Protein AF-A0A316LM60-F1 (afdb_monomer)

Foldseek 3Di:
DPDPLLLLLLQLLVQLLVCQVVLCVVVVHHLVGDPVSLVVSSLVSLCRSCVVVVHHSVVSQCSNCPVLPDHSVVSSVQSVCLSPDDPVCNCVTPNVVSSVVNDDPPDDNVNSNVSSSVD

Secondary structure (DSSP, 8-state):
---HHHHHHHHHHHHHHHHHHHHHHHHSS-TTT-HHHHHHHHHHHHHHHHHTTTS-HHHHHHHHHHHSSS-HHHHHHHHHHHHHS-GGGGGGSHHHHHHHHH--TT--HHHHHHHHHT-

Radius of gyration: 13.55 Å; Cα contacts (8 Å, |Δi|>4): 126; chains: 1; bounding box: 31×24×36 Å

Solvent-accessible surface area (backbone atoms only — not comparable to full-atom values): 6638 Å² total; per-residue (Å²): 118,80,54,65,68,57,55,47,52,53,39,24,45,43,36,36,70,71,40,43,64,58,45,27,62,74,70,72,38,56,50,90,80,27,73,64,44,37,48,52,36,53,50,53,11,20,37,58,40,14,64,83,69,79,52,55,23,69,58,46,45,51,46,53,46,63,72,72,79,41,54,59,69,59,48,52,52,27,39,48,53,35,73,70,35,55,79,95,47,31,78,76,26,68,39,47,48,51,49,63,77,68,56,53,97,86,48,55,74,63,52,52,47,59,59,57,74,73,97

Structure (mmCIF, N/CA/C/O backbone):
data_AF-A0A316LM60-F1
#
_entry.id   AF-A0A316LM60-F1
#
loop_
_atom_site.group_PDB
_atom_site.id
_atom_site.type_symbol
_atom_site.label_atom_id
_atom_site.label_alt_id
_atom_site.label_comp_id
_atom_site.label_asym_id
_atom_site.label_entity_id
_atom_site.label_seq_id
_atom_site.pdbx_PDB_ins_code
_atom_site.Cartn_x
_atom_site.Cartn_y
_atom_site.Cartn_z
_atom_site.occupancy
_atom_site.B_iso_or_equiv
_atom_site.auth_seq_id
_atom_site.auth_comp_id
_atom_site.auth_asym_id
_atom_site.auth_atom_id
_atom_site.pdbx_PDB_model_num
ATOM 1 N N . MET A 1 1 ? -10.501 7.795 11.116 1.00 63.06 1 MET A N 1
ATOM 2 C CA . MET A 1 1 ? -9.727 6.601 11.503 1.00 63.06 1 MET A CA 1
ATOM 3 C C . MET A 1 1 ? -8.521 6.953 12.361 1.00 63.06 1 MET A C 1
ATOM 5 O O . MET A 1 1 ? -7.656 7.724 11.945 1.00 63.06 1 MET A O 1
ATOM 9 N N . ASN A 1 2 ? -8.476 6.411 13.579 1.00 64.62 2 ASN A N 1
ATOM 10 C CA . ASN A 1 2 ? -7.455 6.731 14.584 1.00 64.62 2 ASN A CA 1
ATOM 11 C C . ASN A 1 2 ? -6.278 5.741 14.594 1.00 64.62 2 ASN A C 1
ATOM 13 O O . ASN A 1 2 ? -5.247 6.024 15.215 1.00 64.62 2 ASN A O 1
ATOM 17 N N . ASP A 1 3 ? -6.394 4.594 13.918 1.00 81.88 3 ASP A N 1
ATOM 18 C CA . 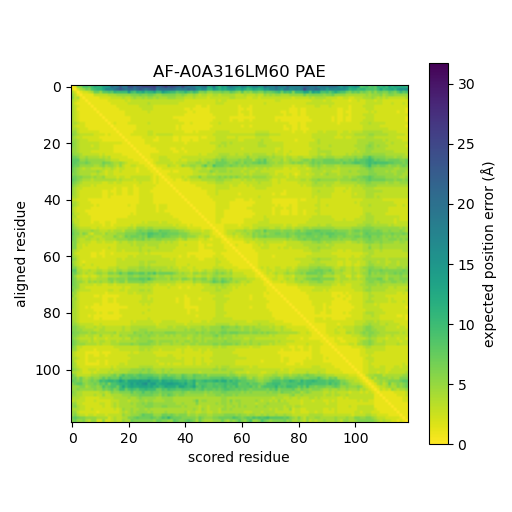ASP A 1 3 ? -5.298 3.632 13.835 1.00 81.88 3 ASP A CA 1
ATOM 19 C C . ASP A 1 3 ? -4.229 4.053 12.810 1.00 81.88 3 ASP A C 1
ATOM 21 O O . ASP A 1 3 ? -4.364 3.887 11.596 1.00 81.88 3 ASP A O 1
ATOM 25 N N . LYS A 1 4 ? -3.098 4.548 13.333 1.00 86.25 4 LYS A N 1
ATOM 26 C CA . LYS A 1 4 ? -1.915 4.932 12.545 1.00 86.25 4 LYS A CA 1
ATOM 27 C C . LYS A 1 4 ? -1.401 3.808 11.644 1.00 86.25 4 LYS A C 1
ATOM 29 O O . LYS A 1 4 ? -0.864 4.094 10.582 1.00 86.25 4 LYS A O 1
ATOM 34 N N . LYS A 1 5 ? -1.515 2.543 12.060 1.00 89.88 5 LYS A N 1
ATOM 35 C CA . LYS A 1 5 ? -1.056 1.389 11.272 1.00 89.88 5 LYS A CA 1
ATOM 36 C C . LYS A 1 5 ? -1.898 1.239 10.003 1.00 89.88 5 LYS A C 1
ATOM 38 O O . LYS A 1 5 ? -1.334 1.075 8.927 1.00 89.88 5 LYS A O 1
ATOM 43 N N . ILE A 1 6 ? -3.223 1.319 10.133 1.00 92.00 6 ILE A N 1
ATOM 44 C CA . ILE A 1 6 ? -4.148 1.203 8.998 1.00 92.00 6 ILE A CA 1
ATOM 45 C C . ILE A 1 6 ? -4.010 2.416 8.082 1.00 92.00 6 ILE A C 1
ATOM 47 O O . ILE A 1 6 ? -3.840 2.244 6.881 1.00 92.00 6 ILE A O 1
ATOM 51 N N . ASN A 1 7 ? -3.968 3.626 8.648 1.00 90.81 7 ASN A N 1
ATOM 52 C CA . ASN A 1 7 ? -3.769 4.848 7.866 1.00 90.81 7 ASN A CA 1
ATOM 53 C C . ASN A 1 7 ? -2.485 4.787 7.023 1.00 90.81 7 ASN A C 1
ATOM 55 O O . ASN A 1 7 ? -2.496 5.164 5.856 1.00 90.81 7 ASN A O 1
ATOM 59 N N . ARG A 1 8 ? -1.384 4.271 7.583 1.00 93.50 8 ARG A N 1
ATOM 60 C CA . ARG A 1 8 ? -0.133 4.084 6.834 1.00 93.50 8 ARG A CA 1
ATOM 61 C C . ARG A 1 8 ? -0.254 3.035 5.742 1.00 93.50 8 ARG A C 1
ATOM 63 O O . ARG A 1 8 ? 0.245 3.274 4.655 1.00 93.50 8 ARG A O 1
ATOM 70 N N . ALA A 1 9 ? -0.921 1.912 6.000 1.00 94.94 9 ALA A N 1
ATOM 71 C CA . ALA A 1 9 ? -1.138 0.894 4.974 1.00 94.94 9 ALA A CA 1
ATOM 72 C C . ALA A 1 9 ? -1.940 1.448 3.785 1.00 94.94 9 ALA A C 1
ATOM 74 O O . ALA A 1 9 ? -1.572 1.210 2.641 1.00 94.94 9 ALA A O 1
ATOM 75 N N . ILE A 1 10 ? -2.983 2.238 4.053 1.00 95.06 10 ILE A N 1
ATOM 76 C CA . ILE A 1 10 ? -3.793 2.919 3.030 1.00 95.06 10 ILE A CA 1
ATOM 77 C C . ILE A 1 10 ? -2.945 3.917 2.245 1.00 95.06 10 ILE A C 1
ATOM 79 O O . ILE A 1 10 ? -2.972 3.901 1.021 1.00 95.06 10 ILE A O 1
ATOM 83 N N . LYS A 1 11 ? -2.142 4.743 2.925 1.00 95.12 11 LYS A N 1
ATOM 84 C CA . LYS A 1 11 ? -1.237 5.691 2.259 1.00 95.12 11 LYS A CA 1
ATOM 85 C C . LYS A 1 11 ? -0.191 4.998 1.390 1.00 95.12 11 LYS A C 1
ATOM 87 O O . LYS A 1 11 ? 0.048 5.454 0.282 1.00 95.12 11 LYS A O 1
ATOM 92 N N . VAL A 1 12 ? 0.409 3.909 1.873 1.00 96.88 12 VAL A N 1
ATOM 93 C CA . VAL A 1 12 ? 1.369 3.116 1.092 1.00 96.88 12 VAL A CA 1
ATOM 94 C C . VAL A 1 12 ? 0.684 2.507 -0.127 1.00 96.88 12 VAL A C 1
ATOM 96 O O . VAL A 1 12 ? 1.193 2.654 -1.228 1.00 96.88 12 VAL A O 1
ATOM 99 N N . CYS A 1 13 ? -0.502 1.918 0.035 1.00 97.38 13 CYS A N 1
ATOM 100 C CA . CYS A 1 13 ? -1.287 1.404 -1.088 1.00 97.38 13 CYS A CA 1
ATOM 101 C C . CYS A 1 13 ? -1.624 2.511 -2.105 1.00 97.38 13 CYS A C 1
ATOM 103 O O . CYS A 1 13 ? -1.451 2.322 -3.306 1.00 97.38 13 CYS A O 1
ATOM 105 N N . GLY A 1 14 ? -2.015 3.698 -1.636 1.00 96.38 14 GLY A N 1
ATOM 106 C CA . GLY A 1 14 ? -2.229 4.865 -2.489 1.00 96.38 14 GLY A CA 1
ATOM 107 C C . GLY A 1 14 ? -0.965 5.307 -3.228 1.00 96.38 14 GLY A C 1
ATOM 108 O O . GLY A 1 14 ? -1.030 5.568 -4.422 1.00 96.38 14 GLY A O 1
ATOM 109 N N . ALA A 1 15 ? 0.190 5.340 -2.562 1.00 96.81 15 ALA A N 1
ATOM 110 C CA . ALA A 1 15 ? 1.464 5.680 -3.193 1.00 96.81 15 ALA A CA 1
ATOM 111 C C . ALA A 1 15 ? 1.876 4.649 -4.258 1.00 96.81 15 ALA A C 1
ATOM 113 O O . ALA A 1 15 ? 2.302 5.044 -5.342 1.00 96.81 15 ALA A O 1
ATOM 114 N N . MET A 1 16 ? 1.654 3.351 -4.012 1.00 97.44 16 MET A N 1
ATOM 115 C CA . MET A 1 16 ? 1.937 2.295 -4.994 1.00 97.44 16 MET A CA 1
ATOM 116 C C . MET A 1 16 ? 1.190 2.525 -6.311 1.00 97.44 16 MET A C 1
ATOM 118 O O . MET A 1 16 ? 1.754 2.296 -7.375 1.00 97.44 16 MET A O 1
ATOM 122 N N . LYS A 1 17 ? -0.050 3.030 -6.255 1.00 95.75 17 LYS A N 1
ATOM 123 C CA . LYS A 1 17 ? -0.840 3.367 -7.450 1.00 95.75 17 LYS A CA 1
ATOM 124 C C . LYS A 1 17 ? -0.128 4.365 -8.365 1.00 95.75 17 LYS A C 1
ATOM 126 O O . LYS A 1 17 ? -0.222 4.231 -9.577 1.00 95.75 17 LYS A O 1
ATOM 131 N N . TYR A 1 18 ? 0.533 5.367 -7.788 1.00 95.12 18 TYR A N 1
ATOM 132 C CA . TYR A 1 18 ? 1.186 6.437 -8.546 1.00 95.12 18 TYR A CA 1
ATOM 133 C C . TYR A 1 18 ? 2.615 6.080 -8.954 1.00 95.12 18 TYR A C 1
ATOM 135 O O . TYR A 1 18 ? 3.063 6.520 -10.001 1.00 95.12 18 TYR A O 1
ATOM 143 N N . LEU A 1 19 ? 3.312 5.282 -8.143 1.00 96.81 19 LEU A N 1
ATOM 144 C CA . LEU A 1 19 ? 4.724 4.959 -8.352 1.00 96.81 19 LEU A CA 1
ATOM 145 C C . LEU A 1 19 ? 4.952 3.710 -9.211 1.00 96.81 19 LEU A C 1
ATOM 147 O O . LEU A 1 19 ? 6.063 3.518 -9.693 1.00 96.81 19 LEU A O 1
ATOM 151 N N . LYS A 1 20 ? 3.941 2.846 -9.393 1.00 95.69 20 LYS A N 1
ATOM 152 C CA . LYS A 1 20 ? 4.095 1.572 -10.119 1.00 95.69 20 LYS A CA 1
ATOM 153 C C . LYS A 1 20 ? 4.693 1.777 -11.510 1.00 95.69 20 LYS A C 1
ATOM 155 O O . LYS A 1 20 ? 5.705 1.161 -11.814 1.00 95.69 20 LYS A O 1
ATOM 160 N N . GLU A 1 21 ? 4.093 2.649 -12.318 1.00 94.75 21 GLU A N 1
ATOM 161 C CA . GLU A 1 21 ? 4.528 2.865 -13.705 1.00 94.75 21 GLU A CA 1
ATOM 162 C C . GLU A 1 21 ? 5.953 3.433 -13.781 1.00 94.75 21 GLU A C 1
ATOM 164 O O . GLU A 1 21 ? 6.738 2.988 -14.615 1.00 94.75 21 GLU A O 1
ATOM 169 N N . ASP A 1 22 ? 6.313 4.350 -12.877 1.00 96.19 22 ASP A N 1
ATOM 170 C CA . ASP A 1 22 ? 7.661 4.926 -12.810 1.00 96.19 22 ASP A CA 1
ATOM 171 C C . ASP A 1 22 ? 8.711 3.859 -12.456 1.00 96.19 22 ASP A C 1
ATOM 173 O O . ASP A 1 22 ? 9.764 3.781 -13.086 1.00 96.19 22 ASP A O 1
ATOM 177 N N . ILE A 1 23 ? 8.409 2.987 -11.487 1.00 95.31 23 ILE A N 1
ATOM 178 C CA . ILE A 1 23 ? 9.309 1.898 -11.082 1.00 95.31 23 ILE A CA 1
ATOM 179 C C . ILE A 1 23 ? 9.470 0.858 -12.197 1.00 95.31 23 ILE A C 1
ATOM 181 O O . ILE A 1 23 ? 10.588 0.404 -12.447 1.00 95.31 23 ILE A O 1
ATOM 185 N N . GLU A 1 24 ? 8.390 0.480 -12.884 1.00 95.44 24 GLU A N 1
ATOM 186 C CA . GLU A 1 24 ? 8.458 -0.456 -14.019 1.00 95.44 24 GLU A CA 1
ATOM 187 C C . GLU A 1 24 ? 9.246 0.139 -15.187 1.00 95.44 24 GLU A C 1
ATOM 189 O O . GLU A 1 24 ? 10.042 -0.552 -15.822 1.00 95.44 24 GLU A O 1
ATOM 194 N N . TYR A 1 25 ? 9.077 1.438 -15.442 1.00 95.31 25 TYR A N 1
ATOM 195 C CA . TYR A 1 25 ? 9.833 2.151 -16.464 1.00 95.31 25 TYR A CA 1
ATOM 196 C C . TYR A 1 25 ? 11.334 2.201 -16.143 1.00 95.31 25 TYR A C 1
ATOM 198 O O . TYR A 1 25 ? 12.153 1.872 -17.002 1.00 95.31 25 TYR A O 1
ATOM 206 N N . ASP A 1 26 ? 11.699 2.574 -14.914 1.00 91.94 26 ASP A N 1
ATOM 207 C CA . ASP A 1 26 ? 13.098 2.726 -14.502 1.00 91.94 26 ASP A CA 1
ATOM 208 C C . ASP A 1 26 ? 13.831 1.381 -14.391 1.00 91.94 26 ASP A C 1
ATOM 210 O O . ASP A 1 26 ? 15.015 1.282 -14.728 1.00 91.94 26 ASP A O 1
ATOM 214 N N . SER A 1 27 ? 13.141 0.339 -13.923 1.00 91.25 27 SER A N 1
ATOM 215 C CA . SER A 1 27 ? 13.709 -1.011 -13.812 1.00 91.25 27 SER A CA 1
ATOM 216 C C . SER A 1 27 ? 13.707 -1.772 -15.140 1.00 91.25 27 SER A C 1
ATOM 218 O O . SER A 1 27 ? 14.564 -2.631 -15.351 1.00 91.25 27 SER A O 1
ATOM 220 N N . GLY A 1 28 ? 12.772 -1.459 -16.042 1.00 93.31 28 GLY A N 1
ATOM 221 C CA . GLY A 1 28 ? 12.497 -2.253 -17.238 1.00 93.31 28 GLY A CA 1
ATOM 222 C C . GLY A 1 28 ? 11.826 -3.598 -16.936 1.00 93.31 28 GLY A C 1
ATOM 223 O O . GLY A 1 28 ? 11.839 -4.482 -17.795 1.00 93.31 28 GLY A O 1
ATOM 224 N N . GLU A 1 29 ? 11.275 -3.771 -15.733 1.00 94.00 29 GLU A N 1
ATOM 225 C CA . GLU A 1 29 ? 10.694 -5.018 -15.236 1.00 94.00 29 GLU A CA 1
ATOM 226 C C . GLU A 1 29 ? 9.250 -4.796 -14.761 1.00 94.00 29 GLU A C 1
ATOM 228 O O . GLU A 1 29 ? 8.946 -3.781 -14.143 1.00 94.00 29 GLU A O 1
ATOM 233 N N . ASP A 1 30 ? 8.361 -5.760 -15.019 1.00 92.81 30 ASP A N 1
ATOM 234 C CA . ASP A 1 30 ? 7.001 -5.765 -14.461 1.00 92.81 30 ASP A CA 1
ATOM 235 C C . ASP A 1 30 ? 7.060 -6.110 -12.962 1.00 92.81 30 ASP A C 1
ATOM 237 O O . ASP A 1 30 ? 7.729 -7.072 -12.562 1.00 92.81 30 ASP A O 1
ATOM 241 N N . VAL A 1 31 ? 6.358 -5.350 -12.114 1.00 93.50 31 VAL A N 1
ATOM 242 C CA . VAL A 1 31 ? 6.389 -5.582 -10.657 1.00 93.50 31 VAL A CA 1
ATOM 243 C C . VAL A 1 31 ? 5.792 -6.926 -10.245 1.00 93.50 31 VAL A C 1
ATOM 245 O O . VAL A 1 31 ? 6.156 -7.448 -9.195 1.00 93.50 31 VAL A O 1
ATOM 248 N N . HIS A 1 32 ? 4.901 -7.512 -11.046 1.00 92.75 32 HIS A N 1
ATOM 249 C CA . HIS A 1 32 ? 4.351 -8.850 -10.806 1.00 92.75 32 HIS A CA 1
ATOM 250 C C . HIS A 1 32 ? 5.341 -9.960 -11.149 1.00 92.75 32 HIS A C 1
ATOM 252 O O . HIS A 1 32 ? 5.220 -11.072 -10.632 1.00 92.75 32 HIS A O 1
ATOM 258 N N . 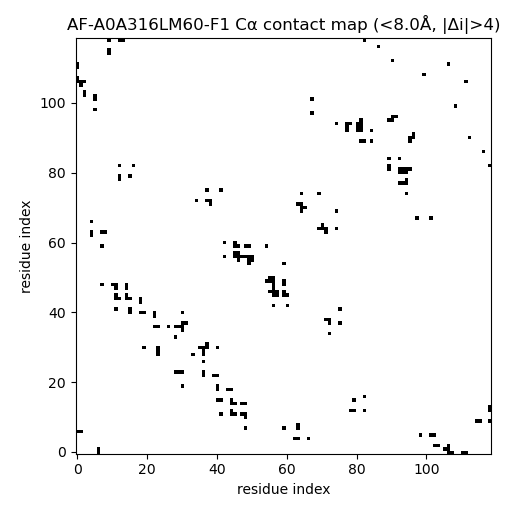GLU A 1 33 ? 6.314 -9.676 -12.013 1.00 91.94 33 GLU A N 1
ATOM 259 C CA . GLU A 1 33 ? 7.286 -10.659 -12.492 1.00 91.94 33 GLU A CA 1
ATOM 260 C C . GLU A 1 33 ? 8.645 -10.537 -11.788 1.00 91.94 33 GLU A C 1
ATOM 262 O O . GLU A 1 33 ? 9.388 -11.520 -11.714 1.00 91.94 33 GLU A O 1
ATOM 267 N N . SER A 1 34 ? 8.958 -9.367 -11.219 1.00 94.50 34 SER A N 1
ATOM 268 C CA . SER A 1 34 ? 10.228 -9.098 -10.545 1.00 94.50 34 SER A CA 1
ATOM 269 C C . SER A 1 34 ? 10.069 -8.819 -9.045 1.00 94.50 34 SER A C 1
ATOM 271 O O . SER A 1 34 ? 9.560 -7.765 -8.651 1.00 94.50 34 SER A O 1
ATOM 273 N N . PRO A 1 35 ? 10.613 -9.693 -8.172 1.00 92.62 35 PRO A N 1
ATOM 274 C CA . PRO A 1 35 ? 10.709 -9.418 -6.738 1.00 92.62 35 PRO A CA 1
ATOM 275 C C . PRO A 1 35 ? 11.496 -8.141 -6.421 1.00 92.62 35 PRO A C 1
ATOM 277 O O . PRO A 1 35 ? 11.242 -7.491 -5.410 1.00 92.62 35 PRO A O 1
ATOM 280 N N . TYR A 1 36 ? 12.456 -7.770 -7.274 1.00 94.00 36 TYR A N 1
ATOM 281 C CA . TYR A 1 36 ? 13.240 -6.554 -7.090 1.00 94.00 36 TYR A CA 1
ATOM 282 C C . TYR A 1 36 ? 12.401 -5.303 -7.368 1.00 94.00 36 TYR A C 1
ATOM 284 O O . TYR A 1 36 ? 12.356 -4.406 -6.526 1.00 94.00 36 TYR A O 1
ATOM 292 N N . ALA A 1 37 ? 11.684 -5.270 -8.495 1.00 95.38 37 ALA A N 1
ATOM 293 C CA . ALA A 1 37 ? 10.795 -4.159 -8.827 1.00 95.38 37 ALA A CA 1
ATOM 294 C C . ALA A 1 37 ? 9.657 -4.022 -7.797 1.00 95.38 37 ALA A C 1
ATOM 296 O O . ALA A 1 37 ? 9.348 -2.915 -7.356 1.00 95.38 37 ALA A O 1
ATOM 297 N N . MET A 1 38 ? 9.104 -5.146 -7.322 1.00 96.44 38 MET A N 1
ATOM 298 C CA . MET A 1 38 ? 8.124 -5.169 -6.229 1.00 96.44 38 MET A CA 1
ATOM 299 C C . MET A 1 38 ? 8.680 -4.555 -4.934 1.00 96.44 38 MET A C 1
ATOM 301 O O . MET A 1 38 ? 8.014 -3.730 -4.302 1.00 96.44 38 MET A O 1
ATOM 305 N N . HIS A 1 39 ? 9.901 -4.936 -4.543 1.00 96.38 39 HIS A N 1
ATOM 306 C CA . HIS A 1 39 ? 10.560 -4.398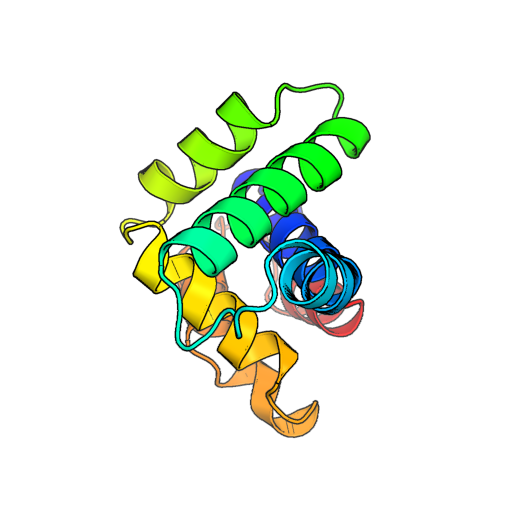 -3.353 1.00 96.38 39 HIS A CA 1
ATOM 307 C C . HIS A 1 39 ? 10.793 -2.888 -3.468 1.00 96.38 39 HIS A C 1
ATOM 309 O O . HIS A 1 39 ? 10.485 -2.138 -2.539 1.00 96.38 39 HIS A O 1
ATOM 315 N N . GLU A 1 40 ? 11.311 -2.418 -4.607 1.00 97.00 40 GLU A N 1
ATOM 316 C CA . GLU A 1 40 ? 11.551 -0.989 -4.818 1.00 97.00 40 GLU A CA 1
ATOM 317 C C . GLU A 1 40 ? 10.241 -0.191 -4.827 1.00 97.00 40 GLU A C 1
ATOM 319 O O . GLU A 1 40 ? 10.175 0.853 -4.175 1.00 97.00 40 GLU A O 1
ATOM 324 N N . LEU A 1 41 ? 9.168 -0.716 -5.432 1.00 97.75 41 LEU A N 1
ATOM 325 C CA . LEU A 1 41 ? 7.840 -0.101 -5.364 1.00 97.75 41 LEU A CA 1
ATOM 326 C C . LEU A 1 41 ? 7.340 0.013 -3.920 1.00 97.75 41 LEU A C 1
ATOM 328 O O . LEU A 1 41 ? 6.892 1.084 -3.494 1.00 97.75 41 LEU A O 1
ATOM 332 N N . PHE A 1 42 ? 7.417 -1.069 -3.144 1.00 97.62 42 PHE A N 1
ATOM 333 C CA . PHE A 1 42 ? 6.944 -1.070 -1.761 1.00 97.62 42 PHE A CA 1
ATOM 334 C C . PHE A 1 42 ? 7.765 -0.125 -0.874 1.00 97.62 42 PHE A C 1
ATOM 336 O O . PHE A 1 42 ? 7.209 0.636 -0.073 1.00 97.62 42 PHE A O 1
ATOM 343 N N . LYS A 1 43 ? 9.089 -0.119 -1.047 1.00 97.44 43 LYS A N 1
ATOM 344 C CA . LYS A 1 43 ? 10.014 0.765 -0.334 1.00 97.44 43 LYS A CA 1
ATOM 345 C C . LYS A 1 43 ? 9.775 2.237 -0.672 1.00 97.44 43 LYS A C 1
ATOM 347 O O . LYS A 1 43 ? 9.589 3.026 0.255 1.00 97.44 43 LYS A O 1
ATOM 352 N N . ALA A 1 44 ? 9.690 2.591 -1.954 1.00 97.50 44 ALA A N 1
ATOM 353 C CA . ALA A 1 44 ? 9.398 3.956 -2.396 1.00 97.50 44 ALA A CA 1
ATOM 354 C C . ALA A 1 44 ? 8.035 4.439 -1.873 1.00 97.50 44 ALA A C 1
ATOM 356 O O . ALA A 1 44 ? 7.907 5.551 -1.365 1.00 97.50 44 ALA A O 1
ATOM 357 N N . SER A 1 45 ? 7.031 3.561 -1.881 1.00 97.75 45 SER A N 1
ATOM 358 C CA . SER A 1 45 ? 5.701 3.860 -1.341 1.00 97.75 45 SER A CA 1
ATOM 359 C C . SER A 1 45 ? 5.711 4.079 0.177 1.00 97.75 45 SER A C 1
ATOM 361 O O . SER A 1 45 ? 4.983 4.930 0.696 1.00 97.75 45 SER A O 1
ATOM 363 N N . CYS A 1 46 ? 6.553 3.345 0.914 1.00 97.12 46 CYS A N 1
ATOM 364 C CA . CYS A 1 46 ? 6.776 3.579 2.342 1.00 97.12 46 CYS A CA 1
ATOM 365 C C . CYS A 1 46 ? 7.452 4.927 2.613 1.00 97.12 46 CYS A C 1
ATOM 367 O O . CYS A 1 46 ? 7.085 5.592 3.585 1.00 97.12 46 CYS A O 1
ATOM 369 N N . ASP A 1 47 ? 8.426 5.317 1.789 1.00 97.25 47 ASP A N 1
ATOM 370 C CA . ASP A 1 47 ? 9.089 6.618 1.888 1.00 97.25 47 ASP A CA 1
ATOM 371 C C . ASP A 1 47 ? 8.094 7.760 1.619 1.00 97.25 47 ASP A C 1
ATOM 373 O O . ASP A 1 47 ? 7.995 8.679 2.435 1.00 97.25 47 ASP A O 1
ATOM 377 N N . GLU A 1 48 ? 7.267 7.646 0.576 1.00 96.12 48 GLU A N 1
ATOM 378 C CA . GLU A 1 48 ? 6.222 8.626 0.246 1.00 96.12 48 GLU A CA 1
ATOM 379 C C . GLU A 1 48 ? 5.203 8.784 1.387 1.00 96.12 48 GLU A C 1
ATOM 381 O O . GLU A 1 48 ? 4.934 9.886 1.877 1.00 96.12 48 GLU A O 1
ATOM 386 N N . ALA A 1 49 ? 4.687 7.668 1.915 1.00 94.56 49 ALA A N 1
ATOM 387 C CA . ALA A 1 49 ? 3.763 7.702 3.046 1.00 94.56 49 ALA A CA 1
ATOM 388 C C . ALA A 1 49 ? 4.392 8.350 4.295 1.00 94.56 49 ALA A C 1
ATOM 390 O O . ALA A 1 49 ? 3.699 9.033 5.062 1.00 94.56 49 ALA A O 1
ATOM 391 N N . ALA A 1 50 ? 5.697 8.157 4.503 1.00 94.25 50 ALA A N 1
ATOM 392 C CA . ALA A 1 50 ? 6.425 8.684 5.649 1.00 94.25 50 ALA A CA 1
ATOM 393 C C . ALA A 1 50 ? 6.597 10.210 5.612 1.00 94.25 50 ALA A C 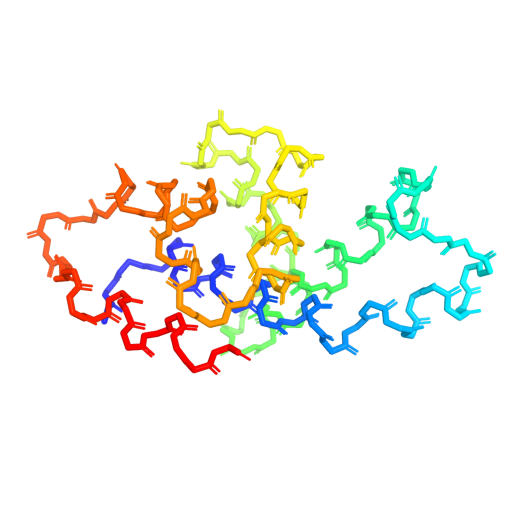1
ATOM 395 O O . ALA A 1 50 ? 6.526 10.839 6.675 1.00 94.25 50 ALA A O 1
ATOM 396 N N . LEU A 1 51 ? 6.738 10.806 4.418 1.00 91.62 51 LEU A N 1
ATOM 397 C CA . LEU A 1 51 ? 6.825 12.262 4.235 1.00 91.62 51 LEU A CA 1
ATOM 398 C C . LEU A 1 51 ? 5.617 12.976 4.850 1.00 91.62 51 LEU A C 1
ATOM 400 O O . LEU A 1 51 ? 5.775 13.954 5.580 1.00 91.62 51 LEU A O 1
ATOM 404 N N . SER A 1 52 ? 4.416 12.428 4.645 1.00 83.69 52 SER A N 1
ATOM 405 C CA . SER A 1 52 ? 3.167 12.998 5.173 1.00 83.69 52 SER A CA 1
ATOM 406 C C . SER A 1 52 ? 3.051 12.970 6.706 1.00 83.69 52 SER A C 1
ATOM 408 O O . SER A 1 52 ? 2.186 13.635 7.274 1.00 83.69 52 SER A O 1
ATOM 410 N N . GLU A 1 53 ? 3.889 12.189 7.395 1.00 83.94 53 GLU A N 1
ATOM 411 C CA . GLU A 1 53 ? 3.812 11.978 8.846 1.00 83.94 53 GLU A CA 1
ATOM 412 C C . GLU A 1 53 ? 5.064 12.423 9.608 1.00 83.94 53 GLU A C 1
ATOM 414 O O . GLU A 1 53 ? 5.107 12.284 10.833 1.00 83.94 53 GLU A O 1
ATOM 419 N N . GLY A 1 54 ? 6.079 12.943 8.910 1.00 88.62 54 GLY A N 1
ATOM 420 C CA . GLY A 1 54 ? 7.336 13.369 9.528 1.00 88.62 54 GLY A CA 1
ATOM 421 C C . GLY A 1 54 ? 8.091 12.222 10.210 1.00 88.62 54 GLY A C 1
ATOM 422 O O . GLY A 1 54 ? 8.731 12.424 11.242 1.00 88.62 54 GLY A O 1
ATOM 423 N N . VAL A 1 55 ? 7.988 11.004 9.669 1.00 92.50 55 VAL A N 1
ATOM 424 C CA . VAL A 1 55 ? 8.722 9.816 10.139 1.00 92.50 55 VAL A CA 1
ATOM 425 C C . VAL A 1 55 ? 9.653 9.303 9.040 1.00 92.50 55 VAL A C 1
ATOM 427 O O . VAL A 1 55 ? 9.615 9.788 7.917 1.00 92.50 55 VAL A O 1
ATOM 430 N N . SER A 1 56 ? 10.512 8.326 9.340 1.00 94.62 56 SER A N 1
ATOM 431 C CA . SER A 1 56 ? 11.321 7.676 8.302 1.00 94.62 56 SER A CA 1
ATOM 432 C C . SER A 1 56 ? 10.529 6.584 7.581 1.00 94.62 56 SER A C 1
ATOM 434 O O . SER A 1 56 ? 9.772 5.848 8.223 1.00 94.62 56 SER A O 1
ATOM 436 N N . GLY A 1 57 ? 10.755 6.401 6.277 1.00 94.31 57 GLY A N 1
ATOM 437 C CA . GLY A 1 57 ? 10.135 5.300 5.533 1.00 94.31 57 GLY A CA 1
ATOM 438 C C . GLY A 1 57 ? 10.515 3.932 6.081 1.00 94.31 57 GLY A C 1
ATOM 439 O O . GLY A 1 57 ? 9.652 3.075 6.233 1.00 94.31 57 GLY A O 1
ATOM 440 N N . LYS A 1 58 ? 11.743 3.758 6.593 1.00 94.25 58 LYS A N 1
ATOM 441 C CA . LYS A 1 58 ? 12.138 2.550 7.346 1.00 94.25 58 LYS A CA 1
ATOM 442 C C . LYS A 1 58 ? 11.222 2.254 8.543 1.00 94.25 58 LYS A C 1
ATOM 444 O O . LYS A 1 58 ? 10.990 1.086 8.863 1.00 94.25 58 LYS A O 1
ATOM 449 N N . ALA A 1 59 ? 10.716 3.278 9.235 1.00 93.31 59 ALA A N 1
ATOM 450 C CA . ALA A 1 59 ? 9.776 3.083 10.337 1.00 93.31 59 ALA A CA 1
ATOM 451 C C . ALA A 1 59 ? 8.395 2.633 9.836 1.00 93.31 59 ALA A C 1
ATOM 453 O O . ALA A 1 59 ? 7.789 1.764 10.466 1.00 93.31 59 ALA A O 1
ATOM 454 N N . VAL A 1 60 ? 7.926 3.180 8.709 1.00 95.06 60 VAL A N 1
ATOM 455 C CA . VAL A 1 60 ? 6.683 2.755 8.041 1.00 95.06 60 VAL A CA 1
ATOM 456 C C . VAL A 1 60 ? 6.818 1.318 7.542 1.00 95.06 60 VAL A C 1
ATOM 458 O O . VAL A 1 60 ? 6.046 0.460 7.964 1.00 95.06 60 VAL A O 1
ATOM 461 N N . PHE A 1 61 ? 7.867 1.029 6.773 1.00 94.56 61 PHE A N 1
ATOM 462 C CA . PHE A 1 61 ? 8.204 -0.298 6.261 1.00 94.56 61 PHE A CA 1
ATOM 463 C C . PHE A 1 61 ? 8.209 -1.346 7.376 1.00 94.56 61 PHE A C 1
ATOM 465 O O . PHE A 1 61 ? 7.514 -2.361 7.308 1.00 94.56 61 PHE A O 1
ATOM 472 N N . ARG A 1 62 ? 8.946 -1.081 8.466 1.00 92.19 62 ARG A N 1
ATOM 473 C CA . ARG A 1 62 ? 9.012 -2.000 9.610 1.00 92.19 62 ARG A CA 1
ATOM 474 C C . ARG A 1 62 ? 7.650 -2.168 10.267 1.00 92.19 62 ARG A C 1
ATOM 476 O O . ARG A 1 62 ? 7.323 -3.263 10.708 1.00 92.19 62 ARG A O 1
ATOM 483 N N . GLN A 1 63 ? 6.864 -1.103 10.397 1.00 91.88 63 GLN A N 1
ATOM 484 C CA . GLN A 1 63 ? 5.536 -1.219 10.986 1.00 91.88 63 GLN A CA 1
ATOM 485 C C . GLN A 1 63 ? 4.632 -2.114 10.139 1.00 91.88 63 GLN A C 1
ATOM 487 O O . GLN A 1 63 ? 3.960 -2.966 10.712 1.00 91.88 63 GLN A O 1
ATOM 492 N N . LEU A 1 64 ? 4.634 -1.952 8.816 1.00 92.50 64 LEU A N 1
ATOM 493 C CA . LEU A 1 64 ? 3.793 -2.741 7.920 1.00 92.50 64 LEU A CA 1
ATOM 494 C C . LEU A 1 64 ? 4.173 -4.228 7.945 1.00 92.50 64 LEU A C 1
ATOM 496 O O . LEU A 1 64 ? 3.332 -5.068 8.258 1.00 92.50 64 LEU A O 1
ATOM 500 N N . THR A 1 65 ? 5.456 -4.535 7.764 1.00 90.19 65 THR A N 1
ATOM 501 C CA . THR A 1 65 ? 5.977 -5.916 7.724 1.00 90.19 65 THR A CA 1
ATOM 502 C C . THR A 1 65 ? 5.922 -6.649 9.070 1.00 90.19 65 THR A C 1
ATOM 504 O O . THR A 1 65 ? 5.944 -7.873 9.112 1.00 90.19 65 THR A O 1
ATOM 507 N N . THR A 1 66 ? 5.829 -5.938 10.202 1.00 88.94 66 THR A N 1
ATOM 508 C CA . THR A 1 66 ? 5.788 -6.581 11.535 1.00 88.94 66 THR A CA 1
ATOM 509 C C . THR A 1 66 ? 4.410 -6.601 12.184 1.00 88.94 66 THR A C 1
ATOM 511 O O . THR A 1 66 ? 4.138 -7.477 13.003 1.00 88.94 66 THR A O 1
ATOM 514 N N . ARG A 1 67 ? 3.535 -5.631 11.886 1.00 87.50 67 ARG A N 1
ATOM 515 C CA . ARG A 1 67 ? 2.269 -5.455 12.622 1.00 87.50 67 ARG A CA 1
ATOM 516 C C . ARG A 1 67 ? 1.064 -6.099 11.953 1.00 87.50 67 ARG A C 1
ATOM 518 O O . ARG A 1 67 ? 0.064 -6.273 12.644 1.00 87.50 67 ARG A O 1
ATOM 525 N N . PHE A 1 68 ? 1.139 -6.419 10.663 1.00 87.06 68 PHE A N 1
ATOM 526 C CA . PHE A 1 68 ? 0.053 -7.096 9.947 1.00 87.06 68 PHE A CA 1
ATOM 527 C C . PHE A 1 68 ? 0.179 -8.623 9.942 1.00 87.06 68 PHE A C 1
ATOM 529 O O . PHE A 1 68 ? -0.772 -9.299 9.564 1.00 87.06 68 PHE A O 1
ATOM 536 N N . GLY A 1 69 ? 1.309 -9.173 10.404 1.00 85.25 69 GLY A N 1
ATOM 537 C CA . GLY A 1 69 ? 1.517 -10.623 10.475 1.00 85.25 69 GLY A CA 1
ATOM 538 C C . GLY A 1 69 ? 1.646 -11.303 9.109 1.00 85.25 69 GLY A C 1
ATOM 539 O O . GLY A 1 69 ? 1.470 -12.513 9.024 1.00 85.25 69 GLY A O 1
ATOM 540 N N . VAL A 1 70 ? 1.936 -10.527 8.063 1.00 89.81 70 VAL A N 1
ATOM 541 C CA . VAL A 1 70 ? 2.226 -10.986 6.702 1.00 89.81 70 VAL A CA 1
ATOM 542 C C . VAL A 1 70 ? 3.584 -10.434 6.278 1.00 89.81 70 VAL A C 1
ATOM 544 O O . VAL A 1 70 ? 3.966 -9.343 6.712 1.00 89.81 70 VAL A O 1
ATOM 547 N N . ASP A 1 71 ? 4.317 -11.200 5.476 1.00 92.56 71 ASP A N 1
ATOM 548 C CA . ASP A 1 71 ? 5.563 -10.738 4.865 1.00 92.56 71 ASP A CA 1
ATOM 549 C C . ASP A 1 71 ? 5.317 -9.640 3.818 1.00 92.56 71 ASP A C 1
ATOM 551 O O . ASP A 1 71 ? 4.181 -9.342 3.440 1.00 92.56 71 ASP A O 1
ATOM 555 N N . GLU A 1 72 ? 6.412 -9.005 3.403 1.00 93.94 72 GLU A N 1
ATOM 556 C CA . GLU A 1 72 ? 6.418 -7.922 2.422 1.00 93.94 72 GLU A CA 1
ATOM 557 C C . GLU A 1 72 ? 5.768 -8.338 1.103 1.00 93.94 72 GLU A C 1
ATOM 559 O O . GLU A 1 72 ? 4.811 -7.693 0.687 1.00 93.94 72 GLU A O 1
ATOM 564 N N . ASP A 1 73 ? 6.226 -9.431 0.490 1.00 93.25 73 ASP A N 1
ATOM 565 C CA . ASP A 1 73 ? 5.730 -9.892 -0.810 1.00 93.25 73 ASP A CA 1
ATOM 566 C C . ASP A 1 73 ? 4.221 -10.137 -0.766 1.00 93.25 73 ASP A C 1
ATOM 568 O O . ASP A 1 73 ? 3.471 -9.714 -1.649 1.00 93.25 73 ASP A O 1
ATOM 572 N N . THR A 1 74 ? 3.745 -10.789 0.293 1.00 94.56 74 THR A N 1
ATOM 573 C CA . THR A 1 74 ? 2.322 -11.041 0.506 1.00 94.56 74 THR A CA 1
ATOM 574 C C . THR A 1 74 ? 1.547 -9.734 0.648 1.00 94.56 74 THR A C 1
ATOM 576 O O . THR A 1 74 ? 0.487 -9.587 0.037 1.00 94.56 74 THR A O 1
ATOM 579 N N . LEU A 1 75 ? 2.053 -8.779 1.432 1.00 95.88 75 LEU A N 1
ATOM 580 C CA . LEU A 1 75 ? 1.386 -7.496 1.644 1.00 95.88 75 LEU A CA 1
ATOM 581 C C . LEU A 1 75 ? 1.334 -6.657 0.362 1.00 95.88 75 LEU A C 1
ATOM 583 O O . LEU A 1 75 ? 0.268 -6.139 0.029 1.00 95.88 75 LEU A O 1
ATOM 587 N N . SER A 1 76 ? 2.445 -6.566 -0.366 1.00 96.31 76 SER A N 1
ATOM 588 C CA . SER A 1 76 ? 2.551 -5.836 -1.632 1.00 96.31 76 SER A CA 1
ATOM 589 C C . SER A 1 76 ? 1.606 -6.419 -2.680 1.00 96.31 76 SER A C 1
ATOM 591 O O . SER A 1 76 ? 0.825 -5.685 -3.282 1.00 96.31 76 SER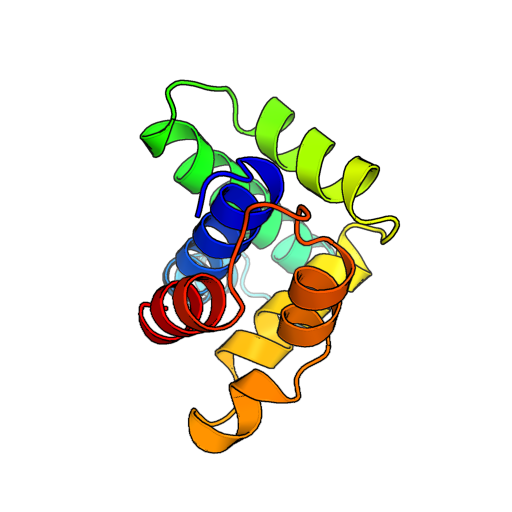 A O 1
ATOM 593 N N . ASN A 1 77 ? 1.559 -7.749 -2.809 1.00 96.00 77 ASN A N 1
ATOM 594 C CA . ASN A 1 77 ? 0.608 -8.424 -3.694 1.00 96.00 77 ASN A CA 1
ATOM 595 C C . ASN A 1 77 ? -0.854 -8.154 -3.312 1.00 96.00 77 ASN A C 1
ATOM 597 O O . ASN A 1 77 ? -1.698 -7.959 -4.184 1.00 96.00 77 ASN A O 1
ATOM 601 N N . MET A 1 78 ? -1.182 -8.137 -2.016 1.00 97.00 78 MET A N 1
ATOM 602 C CA . MET A 1 78 ? -2.535 -7.790 -1.569 1.00 97.00 78 MET A CA 1
ATOM 603 C C . MET A 1 78 ? -2.898 -6.345 -1.937 1.00 97.00 78 MET A C 1
ATOM 605 O O . MET A 1 78 ? -4.032 -6.094 -2.345 1.00 97.00 78 MET A O 1
ATOM 609 N N . MET A 1 79 ? -1.961 -5.404 -1.790 1.00 97.56 79 MET A N 1
ATOM 610 C CA . MET A 1 79 ? -2.168 -4.003 -2.166 1.00 97.56 79 MET A CA 1
ATOM 611 C C . MET A 1 79 ? -2.368 -3.849 -3.678 1.00 97.56 79 MET A C 1
ATOM 613 O O . MET A 1 79 ? -3.306 -3.171 -4.087 1.00 97.56 79 MET A O 1
ATOM 617 N N . LEU A 1 80 ? -1.559 -4.516 -4.507 1.00 96.69 80 LEU A N 1
ATOM 618 C CA . LEU A 1 80 ? -1.730 -4.504 -5.965 1.00 96.69 80 LEU A CA 1
ATOM 619 C C . LEU A 1 80 ? -3.067 -5.124 -6.393 1.00 96.69 80 LEU A C 1
ATOM 621 O O . LEU A 1 80 ? -3.798 -4.506 -7.163 1.00 96.69 80 LEU A O 1
ATOM 625 N N . GLU A 1 81 ? -3.458 -6.263 -5.807 1.00 96.56 81 GLU A N 1
ATOM 626 C CA . GLU A 1 81 ? -4.780 -6.872 -6.032 1.00 96.56 81 GLU A CA 1
ATOM 627 C C . GLU A 1 81 ? -5.915 -5.877 -5.749 1.00 96.56 81 GLU A C 1
ATOM 629 O O . GLU A 1 81 ? -6.906 -5.835 -6.477 1.00 96.56 81 GLU A O 1
ATOM 634 N N . PHE A 1 82 ? -5.786 -5.063 -4.697 1.00 97.50 82 PHE A N 1
ATOM 635 C CA . PHE A 1 82 ? -6.761 -4.021 -4.383 1.00 97.50 82 PHE A CA 1
ATOM 636 C C . PHE A 1 82 ? -6.792 -2.902 -5.429 1.00 97.50 82 PHE A C 1
ATOM 638 O O . PHE A 1 82 ? -7.878 -2.486 -5.840 1.00 97.50 82 PHE A O 1
ATOM 645 N N . LEU A 1 83 ? -5.627 -2.428 -5.869 1.00 96.56 83 LEU A N 1
ATOM 646 C CA . LEU A 1 83 ? -5.523 -1.347 -6.850 1.00 96.56 83 LEU A CA 1
ATOM 647 C C . LEU A 1 83 ? -6.083 -1.753 -8.219 1.00 96.56 83 LEU A C 1
ATOM 649 O O . LEU A 1 83 ? -6.760 -0.951 -8.865 1.00 96.56 83 LEU A O 1
ATOM 653 N N . GLU A 1 84 ? -5.850 -3.002 -8.617 1.00 95.19 84 GLU A N 1
ATOM 654 C CA . GLU A 1 84 ? -6.271 -3.584 -9.896 1.00 95.19 84 GLU A CA 1
ATOM 655 C C . GLU A 1 84 ? -7.717 -4.096 -9.876 1.00 95.19 84 GLU A C 1
ATOM 657 O O . GLU A 1 84 ? -8.353 -4.262 -10.923 1.00 95.19 84 GLU A O 1
ATOM 662 N N . ALA A 1 85 ? -8.274 -4.339 -8.687 1.00 95.44 85 ALA A N 1
ATOM 663 C CA . ALA A 1 85 ? -9.670 -4.709 -8.550 1.00 95.44 85 ALA A CA 1
ATOM 664 C C . ALA A 1 85 ? -10.589 -3.573 -9.015 1.00 95.44 85 ALA A C 1
ATOM 666 O O . ALA A 1 85 ? -10.421 -2.398 -8.674 1.00 95.44 85 ALA A O 1
ATOM 667 N N . LYS A 1 86 ? -11.650 -3.959 -9.734 1.00 93.00 86 LYS A N 1
ATOM 668 C CA . LYS A 1 86 ? -12.758 -3.051 -10.049 1.00 93.00 86 LYS A CA 1
ATOM 669 C C . LYS A 1 86 ? -13.329 -2.442 -8.761 1.00 93.00 86 LYS A C 1
ATOM 671 O O . LYS A 1 86 ? -13.414 -3.178 -7.770 1.00 93.00 86 LYS A O 1
ATOM 676 N N . PRO A 1 87 ? -13.780 -1.172 -8.768 1.00 89.88 87 PRO A N 1
ATOM 677 C CA . PRO A 1 87 ? -14.274 -0.491 -7.570 1.00 89.88 87 PRO A CA 1
ATOM 678 C C . PRO A 1 87 ? -15.284 -1.317 -6.762 1.00 89.88 87 PRO A C 1
ATOM 680 O O . PRO A 1 87 ? -15.114 -1.506 -5.563 1.00 89.88 87 PRO A O 1
ATOM 683 N N . GLU A 1 88 ? -16.258 -1.945 -7.426 1.00 89.44 88 GLU A N 1
ATOM 684 C CA . GLU A 1 88 ? -17.300 -2.757 -6.786 1.00 89.44 88 GLU A CA 1
ATOM 685 C C . GLU A 1 88 ? -16.800 -4.069 -6.150 1.00 89.44 88 GLU A C 1
ATOM 687 O O . GLU A 1 88 ? -17.548 -4.750 -5.449 1.00 89.44 88 GLU A O 1
ATOM 692 N N . ARG A 1 89 ? -15.543 -4.455 -6.399 1.00 91.56 89 ARG A N 1
ATOM 693 C CA . ARG A 1 89 ? -14.912 -5.667 -5.852 1.00 91.56 89 ARG A CA 1
ATOM 694 C C . ARG A 1 89 ? -13.854 -5.377 -4.794 1.00 91.56 89 ARG A C 1
ATOM 696 O O . ARG A 1 89 ? -13.478 -6.309 -4.078 1.00 91.56 89 ARG A O 1
ATOM 703 N N . ARG A 1 90 ? -13.404 -4.126 -4.655 1.00 91.81 90 ARG A N 1
ATOM 704 C CA . ARG A 1 90 ? -12.330 -3.719 -3.730 1.00 91.81 90 ARG A CA 1
ATOM 705 C C . ARG A 1 90 ? -12.603 -4.108 -2.278 1.00 91.81 90 ARG A C 1
ATOM 707 O O . ARG A 1 90 ? -11.701 -4.590 -1.592 1.00 91.81 90 ARG A O 1
ATOM 714 N N . ASP A 1 91 ? -13.861 -4.037 -1.850 1.00 89.50 91 ASP A N 1
ATOM 715 C CA . ASP A 1 91 ? -14.321 -4.461 -0.519 1.00 89.50 91 ASP A CA 1
ATOM 716 C C . ASP A 1 91 ? -14.065 -5.947 -0.207 1.00 89.50 91 ASP A C 1
ATOM 718 O O . ASP A 1 91 ? -13.994 -6.352 0.954 1.00 89.50 91 ASP A O 1
ATOM 722 N N . THR A 1 92 ? -13.925 -6.783 -1.239 1.00 91.31 92 THR A N 1
ATOM 723 C CA . THR A 1 92 ? -13.776 -8.239 -1.096 1.00 91.31 92 THR A CA 1
ATOM 724 C C . THR A 1 92 ? -12.334 -8.732 -1.208 1.00 91.31 92 THR A C 1
ATOM 726 O O . THR A 1 92 ? -12.083 -9.924 -0.986 1.00 91.31 92 THR A O 1
ATOM 729 N N . THR A 1 93 ? -11.398 -7.831 -1.509 1.00 96.44 93 THR A N 1
ATOM 730 C CA . THR A 1 93 ? -9.973 -8.138 -1.700 1.00 96.44 93 THR A CA 1
ATOM 731 C C . THR A 1 93 ? -9.308 -8.565 -0.397 1.00 96.44 93 THR A C 1
ATOM 733 O O . THR A 1 93 ? -9.795 -8.293 0.711 1.00 96.44 93 THR A O 1
ATOM 736 N N . ARG A 1 94 ? -8.173 -9.260 -0.517 1.00 96.25 94 ARG A N 1
ATOM 737 C CA . ARG A 1 94 ? -7.394 -9.688 0.656 1.00 96.25 94 ARG A CA 1
ATOM 738 C C . ARG A 1 94 ? -6.881 -8.506 1.480 1.00 96.25 94 ARG A C 1
ATOM 740 O O . ARG A 1 94 ? -6.917 -8.590 2.705 1.00 96.25 94 ARG A O 1
ATOM 747 N N . PHE A 1 95 ? -6.490 -7.406 0.838 1.00 96.31 95 PHE A N 1
ATOM 748 C CA . PHE A 1 95 ? -6.029 -6.202 1.530 1.00 96.31 95 PHE A CA 1
ATOM 749 C C . PHE A 1 95 ? -7.118 -5.588 2.411 1.00 96.31 95 PHE A C 1
ATOM 751 O O . PHE A 1 95 ? -6.917 -5.424 3.612 1.00 96.31 95 PHE A O 1
ATOM 758 N N . THR A 1 96 ? -8.310 -5.346 1.864 1.00 94.44 96 THR A N 1
ATOM 759 C CA . THR A 1 96 ? -9.430 -4.768 2.623 1.00 94.44 96 THR A CA 1
ATOM 760 C C . THR A 1 96 ? -9.824 -5.655 3.808 1.00 94.44 96 THR A C 1
ATOM 762 O O . THR A 1 96 ? -9.987 -5.176 4.931 1.00 94.44 96 THR A O 1
ATOM 765 N N . LYS A 1 97 ? -9.870 -6.980 3.606 1.00 94.38 97 LYS A N 1
ATOM 766 C CA . LYS A 1 97 ? -10.092 -7.956 4.690 1.00 94.38 97 LYS A CA 1
ATOM 767 C C . LYS A 1 97 ? -8.996 -7.914 5.755 1.00 94.38 97 LYS A C 1
ATOM 769 O O . LYS A 1 97 ? -9.302 -7.968 6.948 1.00 94.38 97 LYS A O 1
ATOM 774 N N . LEU A 1 98 ? -7.733 -7.799 5.349 1.00 94.81 98 LEU A N 1
ATOM 775 C CA . LEU A 1 98 ? -6.611 -7.661 6.273 1.00 94.81 98 LEU A CA 1
ATOM 776 C C . LEU A 1 98 ? -6.765 -6.400 7.131 1.00 94.81 98 LEU A C 1
ATOM 778 O O . LEU A 1 98 ? -6.596 -6.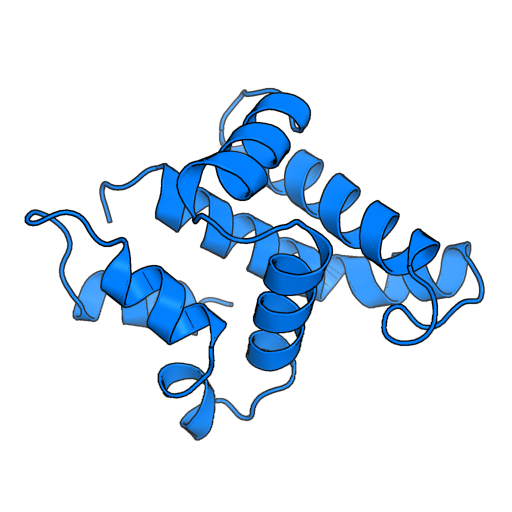482 8.348 1.00 94.81 98 LEU A O 1
ATOM 782 N N . LEU A 1 99 ? -7.151 -5.266 6.540 1.00 93.94 99 LEU A N 1
ATOM 783 C CA . LEU A 1 99 ? -7.409 -4.035 7.289 1.00 93.94 99 LEU A CA 1
ATOM 784 C C . LEU A 1 99 ? -8.571 -4.209 8.272 1.00 93.94 99 LEU A C 1
ATOM 786 O O . LEU A 1 99 ? -8.386 -3.902 9.448 1.00 93.94 99 LEU A O 1
ATOM 790 N N . TYR A 1 100 ? -9.697 -4.801 7.849 1.00 90.44 100 TYR A N 1
ATOM 791 C CA . TYR A 1 100 ? -10.847 -5.072 8.727 1.00 90.44 100 TYR A CA 1
ATOM 792 C C . TYR A 1 100 ? -10.470 -5.884 9.969 1.00 90.44 100 TYR A C 1
ATOM 794 O O . TYR A 1 100 ? -10.843 -5.533 11.086 1.00 90.44 100 TYR A O 1
ATOM 802 N N . THR A 1 101 ? -9.693 -6.955 9.797 1.00 90.44 101 THR A N 1
ATOM 803 C CA . THR A 1 101 ? -9.258 -7.803 10.927 1.00 90.44 101 THR A CA 1
ATOM 804 C C . THR A 1 101 ? -8.305 -7.091 11.886 1.00 90.44 101 THR A C 1
ATOM 806 O O . THR A 1 101 ? -8.149 -7.506 13.033 1.00 90.44 101 THR A O 1
ATOM 809 N N . ASN A 1 102 ? -7.674 -6.012 11.425 1.00 89.81 102 ASN A N 1
ATOM 810 C CA . ASN A 1 102 ? -6.660 -5.266 12.149 1.00 89.81 102 ASN A CA 1
ATOM 811 C C . ASN A 1 102 ? -7.171 -3.961 12.768 1.00 89.81 102 ASN A C 1
ATOM 813 O O . ASN A 1 102 ? -6.365 -3.282 13.412 1.00 89.81 102 ASN A O 1
ATOM 817 N N . MET A 1 103 ? -8.452 -3.626 12.575 1.00 88.56 103 MET A N 1
ATOM 818 C CA . MET A 1 103 ? -9.086 -2.420 13.106 1.00 88.56 103 MET A CA 1
ATOM 819 C C . MET A 1 103 ? -9.113 -2.397 14.630 1.00 88.56 103 MET A C 1
ATOM 821 O O . MET A 1 103 ? -9.338 -3.409 15.301 1.00 88.56 103 MET A O 1
ATOM 825 N N . SER A 1 104 ? -8.933 -1.202 15.191 1.00 83.56 104 SER A N 1
ATOM 826 C CA . SER A 1 104 ? -9.172 -0.976 16.609 1.00 83.56 104 SER A CA 1
ATOM 827 C C . SER A 1 104 ? -10.670 -0.993 16.905 1.00 83.56 104 SER A C 1
ATOM 829 O O . SER A 1 104 ? -11.490 -0.612 16.076 1.00 83.56 104 SER A O 1
ATOM 831 N N . LYS A 1 105 ? -11.041 -1.301 18.155 1.00 80.62 105 LYS A N 1
ATOM 832 C CA . LYS A 1 105 ? -12.430 -1.179 18.648 1.00 80.62 105 LYS A CA 1
ATOM 833 C C . LYS A 1 105 ? -13.009 0.242 18.534 1.00 80.62 105 LYS A C 1
ATOM 835 O O . LYS A 1 105 ? -14.193 0.429 18.790 1.00 80.62 105 LYS A O 1
ATOM 840 N N . LYS A 1 106 ? -12.163 1.239 18.263 1.00 80.56 106 LYS A N 1
ATOM 841 C CA . LYS A 1 106 ? -12.536 2.651 18.124 1.00 80.56 106 LYS A CA 1
ATOM 842 C C . LYS A 1 106 ? -12.752 3.090 16.674 1.00 80.56 106 LYS A C 1
ATOM 844 O O . LYS A 1 106 ? -13.258 4.188 16.489 1.00 80.56 106 LYS A O 1
ATOM 849 N N . ASP A 1 107 ? -12.337 2.294 15.692 1.00 81.19 107 ASP A N 1
ATOM 850 C CA . ASP A 1 107 ? -12.508 2.622 14.276 1.00 81.19 107 ASP A CA 1
ATOM 851 C C . ASP A 1 107 ? -13.831 2.034 13.766 1.00 81.19 107 ASP A C 1
ATOM 853 O O . ASP A 1 107 ? -14.271 0.977 14.230 1.00 81.19 107 ASP A O 1
ATOM 857 N N . THR A 1 108 ? -14.474 2.707 12.811 1.00 85.06 108 THR A N 1
ATOM 858 C CA . THR A 1 108 ? -15.717 2.228 12.188 1.00 85.06 108 THR A CA 1
ATOM 859 C C . THR A 1 108 ? -15.446 1.671 10.794 1.00 85.06 108 THR A C 1
ATOM 861 O O . THR A 1 108 ? -14.496 2.067 10.118 1.00 85.06 108 THR A O 1
ATOM 864 N N . LEU A 1 109 ? -16.276 0.717 10.356 1.00 86.81 109 LEU A N 1
ATOM 865 C CA . LEU A 1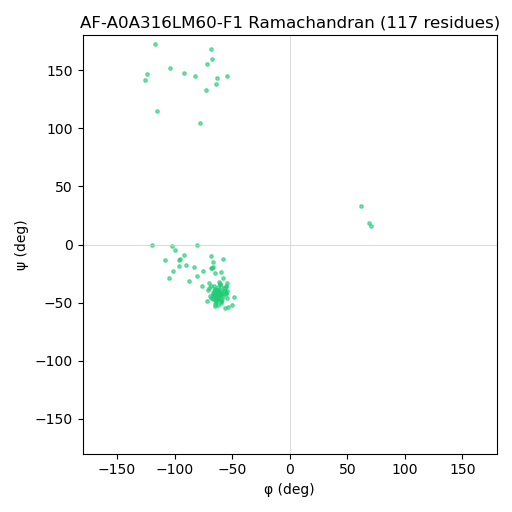 109 ? -16.165 0.145 9.008 1.00 86.81 109 LEU A CA 1
ATOM 866 C C . LEU A 1 109 ? -16.381 1.211 7.925 1.00 86.81 109 LEU A C 1
ATOM 868 O O . LEU A 1 109 ? -15.779 1.126 6.863 1.00 86.81 109 LEU A O 1
ATOM 872 N N . GLU A 1 110 ? -17.228 2.199 8.212 1.00 87.12 110 GLU A N 1
ATOM 873 C CA . GLU A 1 110 ? -17.520 3.331 7.332 1.00 87.12 110 GLU A CA 1
ATOM 874 C C . GLU A 1 110 ? -16.283 4.215 7.135 1.00 87.12 110 GLU A C 1
ATOM 876 O O . GLU A 1 110 ? -15.883 4.437 6.001 1.00 87.12 110 GLU A O 1
ATOM 881 N N . GLU A 1 111 ? -15.573 4.583 8.210 1.00 87.62 111 GLU A N 1
ATOM 882 C CA . GLU A 1 111 ? -14.330 5.363 8.100 1.00 87.62 111 GLU A CA 1
ATOM 883 C C . GLU A 1 111 ? -13.249 4.647 7.277 1.00 87.62 111 GLU A C 1
ATOM 885 O O . GLU A 1 111 ? -12.474 5.291 6.563 1.00 87.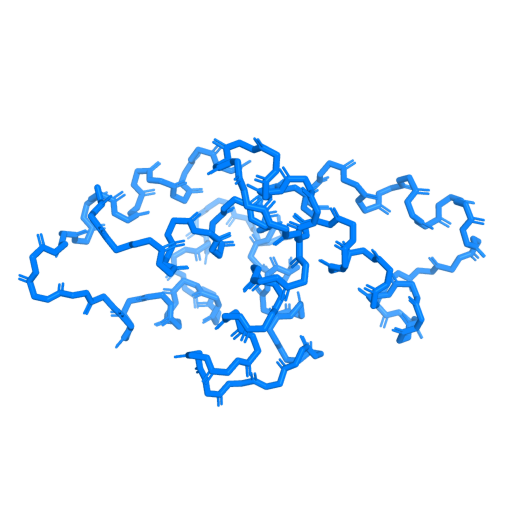62 111 GLU A O 1
ATOM 890 N N . LEU A 1 112 ? -13.162 3.318 7.398 1.00 88.94 112 LEU A N 1
ATOM 891 C CA . LEU A 1 112 ? -12.224 2.525 6.610 1.00 88.94 112 LEU A CA 1
ATOM 892 C C . LEU A 1 112 ? -12.632 2.488 5.132 1.00 88.94 112 LEU A C 1
ATOM 894 O O . LEU A 1 112 ? -11.770 2.671 4.276 1.00 88.94 112 LEU A O 1
ATOM 898 N N . LYS A 1 113 ? -13.920 2.290 4.833 1.00 88.44 113 LYS A N 1
ATOM 899 C CA . LYS A 1 113 ? -14.448 2.321 3.460 1.00 88.44 113 LYS A CA 1
ATOM 900 C C . LYS A 1 113 ? -14.199 3.669 2.799 1.00 88.44 113 LYS A C 1
ATOM 902 O O . LYS A 1 113 ? -13.569 3.697 1.751 1.00 88.44 113 LYS A O 1
ATOM 907 N N . ASP A 1 114 ? -14.557 4.763 3.467 1.00 88.38 114 ASP A N 1
ATOM 908 C CA . ASP A 1 114 ? -14.320 6.120 2.964 1.00 88.38 114 ASP A CA 1
ATOM 909 C C . ASP A 1 114 ? -12.834 6.348 2.652 1.00 88.38 114 ASP A C 1
ATOM 911 O O . ASP A 1 114 ? -12.479 6.939 1.635 1.00 88.38 114 ASP A O 1
ATOM 915 N N . SER A 1 115 ? -11.943 5.838 3.509 1.00 88.94 115 SER A N 1
ATOM 916 C CA . SER A 1 115 ? -10.495 5.955 3.304 1.00 88.94 115 SER A CA 1
ATOM 917 C C . SER A 1 115 ? -9.995 5.134 2.109 1.00 88.94 115 SER A C 1
ATOM 919 O O . SER A 1 115 ? -9.069 5.564 1.425 1.00 88.94 115 SER A O 1
ATOM 921 N N . LEU A 1 116 ? -10.577 3.957 1.863 1.00 89.81 116 LEU A N 1
ATOM 922 C CA . LEU A 1 116 ? -10.228 3.081 0.739 1.00 89.81 116 LEU A CA 1
ATOM 923 C C . LEU A 1 116 ? -10.803 3.578 -0.592 1.00 89.81 116 LEU A C 1
ATOM 925 O O . LEU A 1 116 ? -10.134 3.463 -1.616 1.00 89.81 116 LEU A O 1
ATOM 929 N N . ASP A 1 117 ? -11.998 4.164 -0.580 1.00 88.19 117 ASP A N 1
ATOM 930 C CA . ASP A 1 117 ? -12.635 4.758 -1.762 1.00 88.19 117 ASP A CA 1
ATOM 931 C C . ASP A 1 117 ? -11.887 6.006 -2.261 1.00 88.19 117 ASP A C 1
ATOM 933 O O . ASP A 1 117 ? -12.003 6.384 -3.427 1.00 88.19 117 ASP A O 1
ATOM 937 N N . CYS A 1 118 ? -11.077 6.625 -1.397 1.00 85.69 118 CYS A N 1
ATOM 938 C CA . CYS A 1 118 ? -10.213 7.752 -1.745 1.00 85.69 118 CYS A CA 1
ATOM 939 C C . CYS A 1 118 ? -8.888 7.346 -2.432 1.00 85.69 118 CYS A C 1
ATOM 941 O O . CYS A 1 118 ? -8.095 8.236 -2.752 1.00 85.69 118 CYS A O 1
ATOM 943 N N . ILE A 1 119 ? -8.628 6.044 -2.642 1.00 88.00 119 ILE A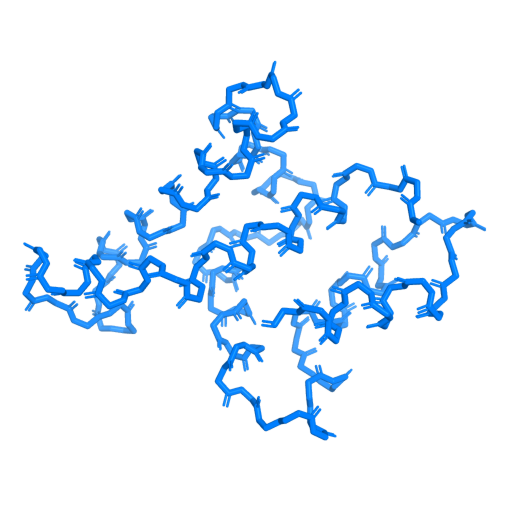 N 1
ATOM 944 C CA . ILE A 1 119 ? -7.461 5.519 -3.386 1.00 88.00 119 ILE A CA 1
ATOM 945 C C . ILE A 1 119 ? -7.792 5.338 -4.872 1.00 88.00 119 ILE A C 1
ATOM 947 O O . ILE A 1 119 ? -7.075 5.923 -5.715 1.00 88.00 119 ILE A O 1
#

pLDDT: mean 92.06, std 5.55, range [63.06, 97.75]

Mean predicted aligned error: 3.39 Å

Sequence (119 aa):
MNDKKINRAIKVCGAMKYLKEDIEYDSGEDVHESPYAMHELFKASCDEAALSEGVSGKAVFRQLTTRFGVDEDTLSNMMLEFLEAKPERRDTTRFTKLLYTNMSKKDTLEELKDSLDCI